Protein AF-A0A0D6LVU4-F1 (afdb_monomer)

pLDDT: mean 78.39, std 14.23, range [39.69, 95.25]

Solvent-accessible surface area (backbone atoms only — not comparable to full-atom values): 7110 Å² total; per-residue (Å²): 142,83,91,78,79,84,79,81,70,61,90,85,56,90,65,79,81,58,86,77,56,92,62,90,66,75,16,72,36,83,45,93,48,26,32,44,35,75,58,22,41,23,39,37,77,90,74,73,42,70,72,46,78,50,57,27,68,78,75,44,37,87,60,71,79,69,42,49,45,52,41,62,74,40,97,90,42,82,47,38,28,43,36,28,45,94,59,36,37,30,39,34,36,55,86,81,43,40,65,80,44,78,43,44,45,56,64,75,71,60,62,74,83,83,126

Nearest PDB structures (foldseek):
  1gen-assembly1_A  TM=7.637E-01  e=6.737E-04  Homo sapiens
  1gxd-assembly2_B  TM=7.488E-01  e=2.748E-03  Homo sapiens
  8shg-assembly1_N  TM=5.054E-01  e=1.617E-02  Homo sapiens
  7f69-assembly1_A  TM=5.492E-01  e=2.859E-01  Homo sapiens
  7mu2-assembly2_C  TM=4.516E-01  e=5.269E-01  Homo sapiens

Radius of gyration: 16.82 Å; Cα contacts (8 Å, |Δi|>4): 186; chains: 1; bounding box: 47×27×41 Å

Structure (mmCIF, N/CA/C/O backbone):
data_AF-A0A0D6LVU4-F1
#
_entry.id   AF-A0A0D6LVU4-F1
#
loop_
_atom_site.group_PDB
_atom_site.id
_atom_site.type_symbol
_atom_site.label_atom_id
_atom_site.label_alt_id
_atom_site.label_comp_id
_atom_site.label_asym_id
_atom_site.label_entity_id
_atom_site.label_seq_id
_atom_site.pdbx_PDB_ins_code
_atom_site.Cartn_x
_atom_site.Cartn_y
_atom_site.Cartn_z
_atom_site.occupancy
_atom_site.B_iso_or_equiv
_atom_site.auth_seq_id
_atom_site.auth_comp_id
_atom_site.auth_asym_id
_atom_site.auth_atom_id
_atom_site.pdbx_PDB_model_num
ATOM 1 N N . MET A 1 1 ? -31.820 7.389 -23.147 1.00 42.72 1 MET A N 1
ATOM 2 C CA . MET A 1 1 ? -30.723 6.774 -22.372 1.00 42.72 1 MET A CA 1
ATOM 3 C C . MET A 1 1 ? -29.545 6.527 -23.297 1.00 42.72 1 MET A C 1
ATOM 5 O O . MET A 1 1 ? -29.667 5.665 -24.154 1.00 42.72 1 MET A O 1
ATOM 9 N N . GLN A 1 2 ? -28.462 7.291 -23.140 1.00 39.69 2 GLN A N 1
ATOM 10 C CA . GLN A 1 2 ? -27.075 6.818 -23.254 1.00 39.69 2 GLN A CA 1
ATOM 11 C C . GLN A 1 2 ? -26.159 7.960 -22.787 1.00 39.69 2 GLN A C 1
ATOM 13 O O . GLN A 1 2 ? -25.984 8.946 -23.497 1.00 39.69 2 GLN A O 1
ATOM 18 N N . GLU A 1 3 ? -25.634 7.859 -21.567 1.00 45.75 3 GLU A N 1
ATOM 19 C CA . GLU A 1 3 ? -24.507 8.683 -21.127 1.00 45.75 3 GLU A CA 1
ATOM 20 C C . GLU A 1 3 ? -23.225 7.987 -21.590 1.00 45.75 3 GLU A C 1
ATOM 22 O O . GLU A 1 3 ? -22.847 6.942 -21.068 1.00 45.75 3 GLU A O 1
ATOM 27 N N . GLY A 1 4 ? -22.597 8.526 -22.634 1.00 44.75 4 GLY A N 1
ATOM 28 C CA . GLY A 1 4 ? -21.284 8.101 -23.110 1.00 44.75 4 GLY A CA 1
ATOM 29 C C . GLY A 1 4 ? -20.256 9.168 -22.763 1.00 44.75 4 GLY A C 1
ATOM 30 O O . GLY A 1 4 ? -20.067 10.108 -23.529 1.00 44.75 4 GLY A O 1
ATOM 31 N N . GLY A 1 5 ? -19.620 9.051 -21.597 1.00 49.66 5 GLY A N 1
ATOM 32 C CA . GLY A 1 5 ? -18.487 9.899 -21.231 1.00 49.66 5 GLY A CA 1
ATOM 33 C C . GLY A 1 5 ? -17.301 9.661 -22.171 1.00 49.66 5 GLY A C 1
ATOM 34 O O . GLY A 1 5 ? -16.935 8.518 -22.443 1.00 49.66 5 GLY A O 1
ATOM 35 N N . PHE A 1 6 ? -16.703 10.741 -22.675 1.00 51.38 6 PHE A N 1
ATOM 36 C CA . PHE A 1 6 ? -15.520 10.710 -23.537 1.00 51.38 6 PHE A CA 1
ATOM 37 C C . PHE A 1 6 ? -14.319 10.156 -22.743 1.00 51.38 6 PHE A C 1
ATOM 39 O O . PHE A 1 6 ? -13.810 10.823 -21.843 1.00 51.38 6 PHE A O 1
ATOM 46 N N . LYS A 1 7 ? -13.852 8.939 -23.052 1.00 53.41 7 LYS A N 1
ATOM 47 C CA . LYS A 1 7 ? -12.545 8.450 -22.586 1.00 53.41 7 LYS A CA 1
ATOM 48 C C . LYS A 1 7 ? -11.466 9.056 -23.479 1.00 53.41 7 LYS A C 1
ATOM 50 O O . LYS A 1 7 ? -11.354 8.686 -24.642 1.00 53.41 7 LYS A O 1
ATOM 55 N N . ILE A 1 8 ? -10.690 9.993 -22.943 1.00 69.12 8 ILE A N 1
ATOM 56 C CA . ILE A 1 8 ? -9.452 10.444 -23.583 1.00 69.12 8 ILE A CA 1
ATOM 57 C C . ILE A 1 8 ? -8.357 9.501 -23.091 1.00 69.12 8 ILE A C 1
ATOM 59 O O . ILE A 1 8 ? -7.864 9.642 -21.974 1.00 69.12 8 ILE A O 1
ATOM 63 N N . GLU A 1 9 ? -8.036 8.491 -23.891 1.00 72.88 9 GLU A N 1
ATOM 64 C CA . GLU A 1 9 ? -6.868 7.652 -23.637 1.00 72.88 9 GLU A CA 1
ATOM 65 C C . GLU A 1 9 ? -5.606 8.490 -23.864 1.00 72.88 9 GLU A C 1
ATOM 67 O O . GLU A 1 9 ? -5.538 9.310 -24.785 1.00 72.88 9 GLU A O 1
ATOM 72 N N . ALA A 1 10 ? -4.612 8.328 -22.990 1.00 73.38 10 ALA A N 1
ATOM 73 C CA . ALA A 1 10 ? -3.309 8.928 -23.232 1.00 73.38 10 ALA A CA 1
ATOM 74 C C . ALA A 1 10 ? -2.734 8.360 -24.546 1.00 73.38 10 ALA A C 1
ATOM 76 O O . ALA A 1 10 ? -2.961 7.181 -24.836 1.00 73.38 10 ALA A O 1
ATOM 77 N N . PRO A 1 11 ? -1.993 9.156 -25.340 1.00 81.62 11 PRO A N 1
ATOM 78 C CA . PRO A 1 11 ? -1.394 8.669 -26.577 1.00 81.62 11 PRO A CA 1
ATOM 79 C C . PRO A 1 11 ? -0.598 7.378 -26.348 1.00 81.62 11 PRO A C 1
ATOM 81 O O . PRO A 1 11 ? 0.176 7.291 -25.395 1.00 81.62 11 PRO A O 1
ATOM 84 N N . ASP A 1 12 ? -0.797 6.394 -27.226 1.00 82.25 12 ASP A N 1
ATOM 85 C CA . ASP A 1 12 ? -0.160 5.070 -27.198 1.00 82.25 12 ASP A CA 1
ATOM 86 C C . ASP A 1 12 ? -0.544 4.149 -26.022 1.00 82.25 12 ASP A C 1
ATOM 88 O O . ASP A 1 12 ? 0.241 3.264 -25.675 1.00 82.25 12 ASP A O 1
ATOM 92 N N . PHE A 1 13 ? -1.712 4.334 -25.401 1.00 78.94 13 PHE A N 1
ATOM 93 C CA . PHE A 1 13 ? -2.281 3.408 -24.412 1.00 78.94 13 PHE A CA 1
ATOM 94 C C . PHE A 1 13 ? -3.549 2.716 -24.948 1.00 78.94 13 PHE A C 1
ATOM 96 O O . PHE A 1 13 ? -4.209 3.284 -25.815 1.00 78.94 13 PHE A O 1
ATOM 103 N N . PRO A 1 14 ? -3.910 1.517 -24.440 1.00 80.19 14 PRO A N 1
ATOM 104 C CA . PRO A 1 14 ? -3.200 0.728 -23.427 1.00 80.19 14 PRO A CA 1
ATOM 105 C C . PRO A 1 14 ? -1.889 0.126 -23.956 1.00 80.19 14 PRO A C 1
ATOM 107 O O . PRO A 1 14 ? -1.792 -0.264 -25.116 1.00 80.19 14 PRO A O 1
ATOM 110 N N . ARG A 1 15 ? -0.881 0.029 -23.082 1.00 74.81 15 ARG A N 1
ATOM 111 C CA . ARG A 1 15 ? 0.351 -0.730 -23.339 1.00 74.81 15 ARG A CA 1
ATOM 112 C C . ARG A 1 15 ? 0.323 -2.010 -22.528 1.00 74.81 15 ARG A C 1
ATOM 114 O O . ARG A 1 15 ? -0.177 -2.015 -21.404 1.00 74.81 15 ARG A O 1
ATOM 121 N N . GLU A 1 16 ? 0.872 -3.074 -23.095 1.00 74.56 16 GLU A N 1
ATOM 122 C CA . GLU A 1 16 ? 1.074 -4.306 -22.347 1.00 74.56 16 GLU A CA 1
ATOM 123 C C . GLU A 1 16 ? 2.039 -4.044 -21.187 1.00 74.56 16 GLU A C 1
ATOM 125 O O . GLU A 1 16 ? 3.002 -3.276 -21.308 1.00 74.56 16 GLU A O 1
ATOM 130 N N . LEU A 1 17 ? 1.746 -4.649 -20.039 1.00 70.38 17 LEU A N 1
ATOM 131 C CA . LEU A 1 17 ? 2.633 -4.587 -18.890 1.00 70.38 17 LEU A CA 1
ATOM 132 C C . LEU A 1 17 ? 3.977 -5.195 -19.310 1.00 70.38 17 LEU A C 1
ATOM 134 O O . LEU A 1 17 ? 4.005 -6.298 -19.850 1.00 70.38 17 LEU A O 1
ATOM 138 N N . HIS A 1 18 ? 5.076 -4.456 -19.138 1.00 66.56 18 HIS A N 1
ATOM 139 C CA . HIS A 1 18 ? 6.342 -4.844 -19.759 1.00 66.56 18 HIS A CA 1
ATOM 140 C C . HIS A 1 18 ? 6.780 -6.257 -19.331 1.00 66.56 18 HIS A C 1
ATOM 142 O O . HIS A 1 18 ? 6.630 -6.632 -18.170 1.00 66.56 18 HIS A O 1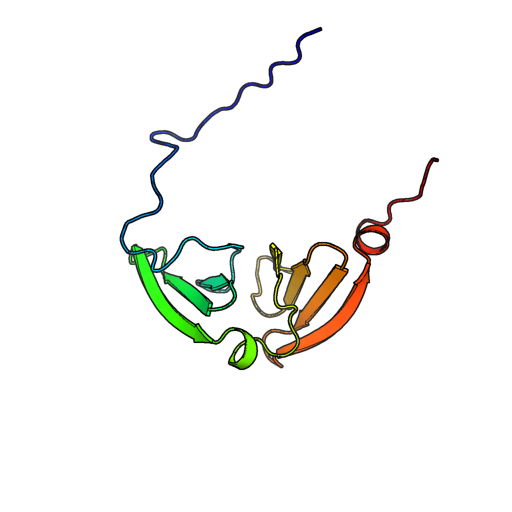
ATOM 148 N N . GLU A 1 19 ? 7.432 -7.005 -20.226 1.00 64.19 19 GLU A N 1
ATOM 149 C CA . GLU A 1 19 ? 7.847 -8.401 -19.972 1.00 64.19 19 GLU A CA 1
ATOM 150 C C . GLU A 1 19 ? 8.722 -8.573 -18.719 1.00 64.19 19 GLU A C 1
ATOM 152 O O . GLU A 1 19 ? 8.739 -9.624 -18.090 1.00 64.19 19 GLU A O 1
ATOM 157 N N . ARG A 1 20 ? 9.460 -7.528 -18.325 1.00 62.22 20 ARG A N 1
ATOM 158 C CA . ARG A 1 20 ? 10.269 -7.530 -17.090 1.00 62.22 20 ARG A CA 1
ATOM 159 C C . ARG A 1 20 ? 9.449 -7.453 -15.789 1.00 62.22 20 ARG A C 1
ATOM 161 O O . ARG A 1 20 ? 10.055 -7.388 -14.719 1.00 62.22 20 ARG A O 1
ATOM 168 N N . VAL A 1 21 ? 8.117 -7.330 -15.845 1.00 65.44 21 VAL A N 1
ATOM 169 C CA . VAL A 1 21 ? 7.288 -7.401 -14.641 1.00 65.44 21 VAL A CA 1
ATOM 170 C C . VAL A 1 21 ? 7.241 -8.870 -14.265 1.00 65.44 21 VAL A C 1
ATOM 172 O O . VAL A 1 21 ? 6.765 -9.707 -15.021 1.00 65.44 21 VAL A O 1
ATOM 175 N N . LEU A 1 22 ? 7.782 -9.178 -13.091 1.00 66.75 22 LEU A N 1
ATOM 176 C CA . LEU A 1 22 ? 8.067 -10.551 -12.681 1.00 66.75 22 LEU A CA 1
ATOM 177 C C . LEU A 1 22 ? 6.799 -11.395 -12.457 1.00 66.75 22 LEU A C 1
ATOM 179 O O . LEU A 1 22 ? 6.877 -12.620 -12.455 1.00 66.75 22 LEU A O 1
ATOM 183 N N . PHE A 1 23 ? 5.648 -10.753 -12.252 1.00 73.06 23 PHE A N 1
ATOM 184 C CA . PHE A 1 23 ? 4.341 -11.380 -12.054 1.00 73.06 23 PHE A CA 1
ATOM 185 C C . PHE A 1 23 ? 3.222 -10.355 -12.266 1.00 73.06 23 PHE A C 1
ATOM 187 O O . PHE A 1 23 ? 3.408 -9.173 -11.992 1.00 73.06 23 PHE A O 1
ATOM 194 N N . TYR A 1 24 ? 2.034 -10.796 -12.680 1.00 73.06 24 TYR A N 1
ATOM 195 C CA . TYR A 1 24 ? 0.864 -9.915 -12.710 1.00 73.06 24 TYR A CA 1
ATOM 196 C C . TYR A 1 24 ? 0.483 -9.502 -11.278 1.00 73.06 24 TYR A C 1
ATOM 198 O O . TYR A 1 24 ? 0.145 -10.376 -10.472 1.00 73.06 24 TYR A O 1
ATOM 206 N N . PRO A 1 25 ? 0.559 -8.206 -10.924 1.00 72.94 25 PRO A N 1
ATOM 207 C CA . PRO A 1 25 ? 0.292 -7.774 -9.562 1.00 72.94 25 PRO A CA 1
ATOM 208 C C . PRO A 1 25 ? -1.209 -7.837 -9.258 1.00 72.94 25 PRO A C 1
ATOM 210 O O . PRO A 1 25 ? -2.036 -7.453 -10.082 1.00 72.94 25 PRO A O 1
ATOM 213 N N . GLN A 1 26 ? -1.559 -8.285 -8.050 1.00 76.44 26 GLN A N 1
ATOM 214 C CA . GLN A 1 26 ? -2.936 -8.207 -7.541 1.00 76.44 26 GLN A CA 1
ATOM 215 C C . GLN A 1 26 ? -3.298 -6.786 -7.085 1.00 76.44 26 GLN A C 1
ATOM 217 O O . GLN A 1 26 ? -4.466 -6.409 -7.131 1.00 76.44 26 GLN A O 1
ATOM 222 N N . ALA A 1 27 ? -2.292 -6.002 -6.691 1.00 76.62 27 ALA A N 1
ATOM 223 C CA . ALA A 1 27 ? -2.400 -4.591 -6.369 1.00 76.62 27 ALA A CA 1
ATOM 224 C C . ALA A 1 27 ? -1.131 -3.851 -6.819 1.00 76.62 27 ALA A C 1
ATOM 226 O O . ALA A 1 27 ? -0.016 -4.370 -6.757 1.00 76.62 27 ALA A O 1
ATOM 227 N N . ALA A 1 28 ? -1.284 -2.612 -7.271 1.00 76.75 28 ALA A N 1
ATOM 228 C CA . ALA A 1 28 ? -0.161 -1.737 -7.577 1.00 76.75 28 ALA A CA 1
ATOM 229 C C . ALA A 1 28 ? -0.526 -0.323 -7.147 1.00 76.75 28 ALA A C 1
ATOM 231 O O . ALA A 1 28 ? -1.530 0.236 -7.581 1.00 76.75 28 ALA A O 1
ATOM 232 N N . PHE A 1 29 ? 0.281 0.244 -6.267 1.00 75.25 29 PHE A N 1
ATOM 233 C CA . PHE A 1 29 ? 0.092 1.585 -5.744 1.00 75.25 29 PHE A CA 1
ATOM 234 C C . PHE A 1 29 ? 1.455 2.159 -5.382 1.00 75.25 29 PHE A C 1
ATOM 236 O O . PHE A 1 29 ? 2.372 1.384 -5.121 1.00 75.25 29 PHE A O 1
ATOM 243 N N . PRO A 1 30 ? 1.623 3.488 -5.394 1.00 70.19 30 PRO A N 1
ATOM 244 C CA . PRO A 1 30 ? 2.922 4.106 -5.201 1.00 70.19 30 PRO A CA 1
ATOM 245 C C . PRO A 1 30 ? 3.385 3.940 -3.755 1.00 70.19 30 PRO A C 1
ATOM 247 O O . PRO A 1 30 ? 3.130 4.791 -2.914 1.00 70.19 30 PRO A O 1
ATOM 250 N N . LEU A 1 31 ? 4.112 2.866 -3.473 1.00 68.75 31 LEU A N 1
ATOM 251 C CA . LEU A 1 31 ? 5.134 2.901 -2.435 1.00 68.75 31 LEU A CA 1
ATOM 252 C C . LEU A 1 31 ? 6.317 3.674 -2.997 1.00 68.75 31 LEU A C 1
ATOM 254 O O . LEU A 1 31 ? 6.475 3.696 -4.217 1.00 68.75 31 LEU A O 1
ATOM 258 N N . THR A 1 32 ? 7.158 4.282 -2.161 1.00 59.72 32 THR A N 1
ATOM 259 C CA . THR A 1 32 ? 8.438 4.853 -2.602 1.00 59.72 32 THR A CA 1
ATOM 260 C C . THR A 1 32 ? 9.188 3.799 -3.428 1.00 59.72 32 THR A C 1
ATOM 262 O O . THR A 1 32 ? 9.817 2.886 -2.900 1.00 59.72 32 THR A O 1
ATOM 265 N N . ASN A 1 33 ? 9.029 3.906 -4.749 1.00 51.84 33 ASN A N 1
ATOM 266 C CA . ASN A 1 33 ? 9.450 2.987 -5.797 1.00 51.84 33 ASN A CA 1
ATOM 267 C C . ASN A 1 33 ? 8.862 1.562 -5.831 1.00 51.84 33 ASN A C 1
ATOM 269 O O . 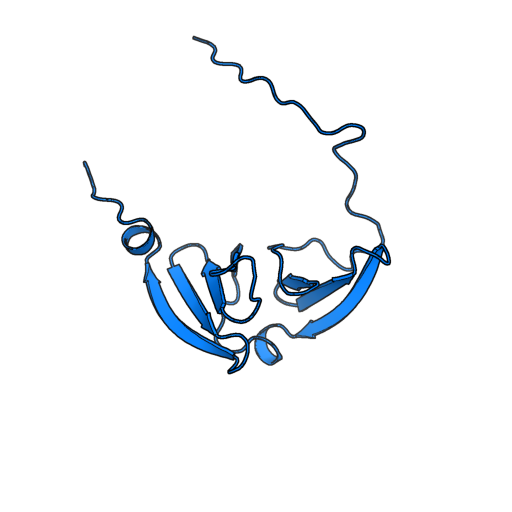ASN A 1 33 ? 9.579 0.709 -6.326 1.00 51.84 33 ASN A O 1
ATOM 273 N N . GLY A 1 34 ? 7.627 1.221 -5.421 1.00 50.88 34 GLY A N 1
ATOM 274 C CA . GLY A 1 34 ? 7.186 -0.186 -5.574 1.00 50.88 34 GLY A CA 1
ATOM 275 C C . GLY A 1 34 ? 5.711 -0.573 -5.569 1.00 50.88 34 GLY A C 1
ATOM 276 O O . GLY A 1 34 ? 4.872 0.249 -5.256 1.00 50.88 34 GLY A O 1
ATOM 277 N N . SER A 1 35 ? 5.424 -1.832 -5.949 1.00 54.84 35 SER A N 1
ATOM 278 C CA . SER A 1 35 ? 4.094 -2.476 -6.056 1.00 54.84 35 SER A CA 1
ATOM 279 C C . SER A 1 35 ? 3.986 -3.714 -5.141 1.00 54.84 35 SER A C 1
ATOM 281 O O . SER A 1 35 ? 4.988 -4.392 -4.905 1.00 54.84 35 SER A O 1
ATOM 283 N N . VAL A 1 36 ? 2.788 -4.040 -4.629 1.00 51.88 36 VAL A N 1
ATOM 284 C CA . VAL A 1 36 ? 2.584 -5.068 -3.576 1.00 51.88 36 VAL A CA 1
ATOM 285 C C . VAL A 1 36 ? 1.675 -6.223 -4.011 1.00 51.88 36 VAL A C 1
ATOM 287 O O . VAL A 1 36 ? 0.603 -6.007 -4.558 1.00 51.88 36 VAL A O 1
ATOM 290 N N . GLY A 1 37 ? 2.079 -7.456 -3.690 1.00 57.19 37 GLY A N 1
ATOM 291 C CA . GLY A 1 37 ? 1.273 -8.687 -3.739 1.00 57.19 37 GLY A CA 1
ATOM 292 C C . GLY A 1 37 ? 1.788 -9.703 -2.704 1.00 57.19 37 GLY A C 1
ATOM 293 O O . GLY A 1 37 ? 2.608 -9.332 -1.867 1.00 57.19 37 GLY A O 1
ATOM 294 N N . ASN A 1 38 ? 1.372 -10.979 -2.750 1.00 59.06 38 ASN A N 1
ATOM 295 C CA . ASN A 1 38 ? 1.891 -12.037 -1.846 1.00 59.06 38 ASN A CA 1
ATOM 296 C C . ASN A 1 38 ? 3.430 -12.124 -1.834 1.00 59.06 38 ASN A C 1
ATOM 298 O O . ASN A 1 38 ? 4.059 -12.333 -0.798 1.00 59.06 38 ASN A O 1
ATOM 302 N N . VAL A 1 39 ? 4.030 -11.881 -2.995 1.00 67.56 39 VAL A N 1
ATOM 303 C CA . VAL A 1 39 ? 5.405 -11.405 -3.142 1.00 67.56 39 VAL A CA 1
ATOM 304 C C . VAL A 1 39 ? 5.286 -9.963 -3.625 1.00 67.56 39 VAL A C 1
ATOM 306 O O . VAL A 1 39 ? 4.427 -9.674 -4.461 1.00 67.56 39 VAL A O 1
ATOM 309 N N . PHE A 1 40 ? 6.102 -9.048 -3.110 1.00 76.31 40 PHE A N 1
ATOM 310 C CA . PHE A 1 40 ? 6.096 -7.669 -3.598 1.00 76.31 40 PHE A CA 1
ATOM 311 C C . PHE A 1 40 ? 7.339 -7.393 -4.433 1.00 76.31 40 PHE A C 1
ATOM 313 O O . PHE A 1 40 ? 8.414 -7.947 -4.182 1.00 76.31 40 PHE A O 1
ATOM 320 N N . ALA A 1 41 ? 7.175 -6.525 -5.428 1.00 75.31 41 ALA A N 1
ATOM 321 C CA . ALA A 1 41 ? 8.261 -6.071 -6.272 1.00 75.31 41 ALA A CA 1
ATOM 322 C C . ALA A 1 41 ? 8.260 -4.550 -6.328 1.00 75.31 41 ALA A C 1
ATOM 324 O O . ALA A 1 41 ? 7.247 -3.917 -6.633 1.00 75.31 41 ALA A O 1
ATOM 325 N N . THR A 1 42 ? 9.409 -3.951 -6.049 1.00 76.56 42 THR A N 1
ATOM 326 C CA . THR A 1 42 ? 9.588 -2.516 -6.220 1.00 76.56 42 THR A CA 1
ATOM 327 C C . THR A 1 42 ? 10.025 -2.242 -7.656 1.00 76.56 42 THR A C 1
ATOM 329 O O . THR A 1 42 ? 10.767 -3.027 -8.246 1.00 76.56 42 THR A O 1
ATOM 332 N N . TYR A 1 43 ? 9.518 -1.170 -8.253 1.00 74.38 43 TYR A N 1
ATOM 333 C CA . TYR A 1 43 ? 9.783 -0.792 -9.628 1.00 74.38 43 TYR A CA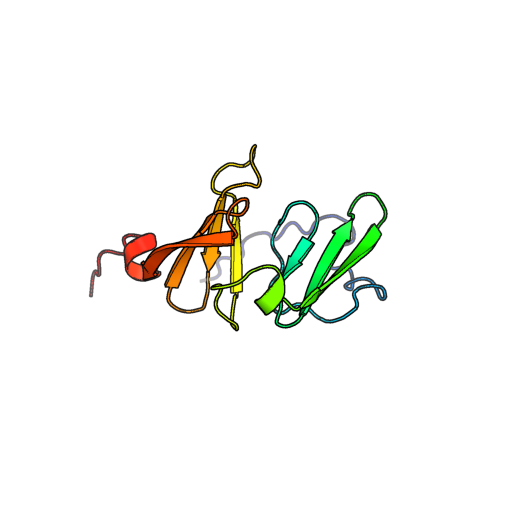 1
ATOM 334 C C . TYR A 1 43 ? 10.365 0.612 -9.702 1.00 74.38 43 TYR A C 1
ATOM 336 O O . TYR A 1 43 ? 9.763 1.579 -9.229 1.00 74.38 43 TYR A O 1
ATOM 344 N N . ASN A 1 44 ? 11.533 0.730 -10.327 1.00 75.94 44 ASN A N 1
ATOM 345 C CA . ASN A 1 44 ? 12.130 2.020 -10.609 1.00 75.94 44 ASN A CA 1
ATOM 346 C C . ASN A 1 44 ? 11.610 2.535 -11.954 1.00 75.94 44 ASN A C 1
ATOM 348 O O . ASN A 1 44 ? 12.022 2.074 -13.018 1.00 75.94 44 ASN A O 1
ATOM 352 N N . VAL A 1 45 ? 10.719 3.522 -11.898 1.00 74.81 45 VAL A N 1
ATOM 353 C CA . VAL A 1 45 ? 10.153 4.176 -13.088 1.00 74.81 45 VAL A CA 1
ATOM 354 C C . VAL A 1 45 ? 11.194 4.912 -13.935 1.00 74.81 45 VAL A C 1
ATOM 356 O O . VAL A 1 45 ? 11.003 5.018 -15.141 1.00 74.81 45 VAL A O 1
ATOM 359 N N . LEU A 1 46 ? 12.301 5.386 -13.350 1.00 78.06 46 LEU A N 1
ATOM 360 C CA . LEU A 1 46 ? 13.358 6.077 -14.103 1.00 78.06 46 LEU A CA 1
ATOM 361 C C . LEU A 1 46 ? 14.199 5.103 -14.934 1.00 78.06 46 LEU A C 1
ATOM 363 O O . LEU A 1 46 ? 14.616 5.427 -16.042 1.00 78.06 46 LEU A O 1
ATOM 367 N N . GLU A 1 47 ? 14.436 3.906 -14.402 1.00 79.69 47 GLU A N 1
ATOM 368 C CA . GLU A 1 47 ? 15.237 2.865 -15.058 1.00 79.69 47 GLU A CA 1
ATOM 369 C C . GLU A 1 47 ? 14.384 1.893 -15.879 1.00 79.69 47 GLU A C 1
ATOM 371 O O . GLU A 1 47 ? 14.918 1.089 -16.647 1.00 79.69 47 GLU A O 1
ATOM 376 N N . ASN A 1 48 ? 13.058 1.960 -15.724 1.00 74.94 48 ASN A N 1
ATOM 377 C CA . ASN A 1 48 ? 12.106 1.033 -16.321 1.00 74.94 48 ASN A CA 1
ATOM 378 C C . ASN A 1 48 ? 12.523 -0.435 -16.056 1.00 74.94 48 ASN A C 1
ATOM 380 O O . ASN A 1 48 ? 12.639 -1.271 -16.969 1.00 74.94 48 ASN A O 1
ATOM 384 N N . ALA A 1 49 ? 12.806 -0.724 -14.779 1.00 76.38 49 ALA A N 1
ATOM 385 C CA . ALA A 1 49 ? 13.245 -2.028 -14.296 1.00 76.38 49 ALA A CA 1
ATOM 386 C C . ALA A 1 49 ? 12.785 -2.308 -12.847 1.00 76.38 49 ALA A C 1
ATOM 388 O O . ALA A 1 49 ? 12.663 -1.376 -12.042 1.00 76.38 49 ALA A O 1
ATOM 389 N N . PRO A 1 50 ? 12.545 -3.586 -12.486 1.00 76.06 50 PRO A N 1
ATOM 390 C CA . PRO A 1 50 ? 12.315 -3.969 -11.097 1.00 76.06 50 PRO A CA 1
ATOM 391 C C . PRO A 1 50 ? 13.585 -3.730 -10.270 1.00 76.06 50 PRO A C 1
ATOM 393 O O . PRO A 1 50 ? 14.684 -4.080 -10.697 1.00 76.06 50 PRO A O 1
ATOM 396 N N . SER A 1 51 ? 13.436 -3.142 -9.086 1.00 77.25 51 SER A N 1
ATOM 397 C CA . SER A 1 51 ? 14.546 -2.762 -8.203 1.00 77.25 51 SER A CA 1
ATOM 398 C C . SER A 1 51 ? 14.689 -3.659 -6.972 1.00 77.25 51 SER A C 1
ATOM 400 O O . SER A 1 51 ? 15.786 -3.780 -6.431 1.00 77.25 51 SER A O 1
ATOM 402 N N . PHE A 1 52 ? 13.617 -4.318 -6.532 1.00 77.12 52 PHE A N 1
ATOM 403 C CA . PHE A 1 52 ? 13.631 -5.197 -5.361 1.00 77.12 52 PHE A CA 1
ATOM 404 C C . PHE A 1 52 ? 12.525 -6.242 -5.477 1.00 77.12 52 PHE A C 1
ATOM 406 O O . PHE A 1 52 ? 11.440 -5.934 -5.962 1.00 77.12 52 PHE A O 1
ATOM 413 N N . LEU A 1 53 ? 12.783 -7.459 -5.007 1.00 81.00 53 LEU A N 1
ATOM 414 C CA . LEU A 1 53 ? 11.802 -8.538 -4.90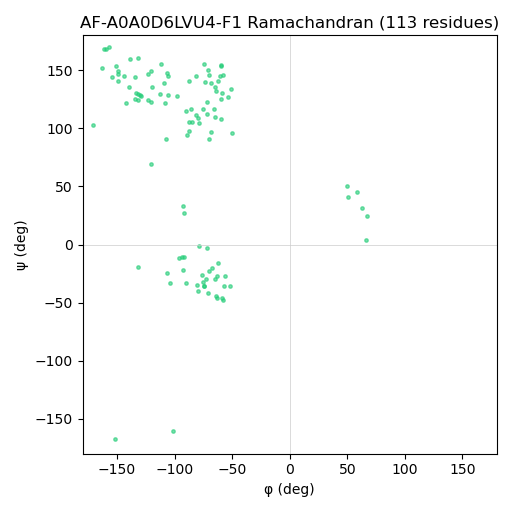6 1.00 81.00 53 LEU A CA 1
ATOM 415 C C . LEU A 1 53 ? 11.947 -9.170 -3.528 1.00 81.00 53 LEU A C 1
ATOM 417 O O . LEU A 1 53 ? 13.050 -9.583 -3.163 1.00 81.00 53 LEU A O 1
ATOM 421 N N . ASN A 1 54 ? 10.865 -9.239 -2.756 1.00 78.62 54 ASN A N 1
ATOM 422 C CA . ASN A 1 54 ? 10.923 -9.820 -1.419 1.00 78.62 54 ASN A CA 1
ATOM 423 C C . ASN A 1 54 ? 9.544 -10.313 -0.945 1.00 78.62 54 ASN A C 1
ATOM 425 O O . ASN A 1 54 ? 8.509 -10.063 -1.567 1.00 78.62 54 ASN A O 1
ATOM 429 N N . ASP A 1 55 ? 9.544 -11.039 0.166 1.00 82.12 55 ASP A N 1
ATOM 430 C CA . ASP A 1 55 ? 8.349 -11.540 0.835 1.00 82.12 55 ASP A CA 1
ATOM 431 C C . ASP A 1 55 ? 7.592 -10.382 1.508 1.00 82.12 55 ASP A C 1
ATOM 433 O O . ASP A 1 55 ? 8.149 -9.667 2.352 1.00 82.12 55 ASP A O 1
ATOM 437 N N . LYS A 1 56 ? 6.315 -10.199 1.138 1.00 81.75 56 LYS A N 1
ATOM 438 C CA . LYS A 1 56 ? 5.453 -9.143 1.692 1.00 81.75 56 LYS A CA 1
ATOM 439 C C . LYS A 1 56 ? 5.326 -9.271 3.201 1.00 81.75 56 LYS A C 1
ATOM 441 O O . LYS A 1 56 ? 5.463 -8.273 3.896 1.00 81.75 56 LYS A O 1
ATOM 446 N N . THR A 1 57 ? 5.084 -10.475 3.711 1.00 83.38 57 THR A N 1
ATOM 447 C CA . THR A 1 57 ? 4.798 -10.708 5.135 1.00 83.38 57 THR A CA 1
ATOM 448 C C . THR A 1 57 ? 5.995 -10.376 6.021 1.00 83.38 57 THR A C 1
ATOM 450 O O . THR A 1 57 ? 5.828 -9.937 7.157 1.00 83.38 57 THR A O 1
ATOM 453 N N . ARG A 1 58 ? 7.215 -10.525 5.487 1.00 84.25 58 ARG A N 1
ATOM 454 C CA . ARG A 1 58 ? 8.452 -10.165 6.191 1.00 84.25 58 ARG A CA 1
ATOM 455 C C . ARG A 1 58 ? 8.746 -8.673 6.149 1.00 84.25 58 ARG A C 1
ATOM 457 O O . ARG A 1 58 ? 9.239 -8.129 7.131 1.00 84.25 58 ARG A O 1
ATOM 464 N N . TYR A 1 59 ? 8.511 -8.027 5.009 1.00 83.25 59 TYR A N 1
ATOM 465 C CA . TYR A 1 59 ? 8.910 -6.633 4.800 1.00 83.25 59 TYR A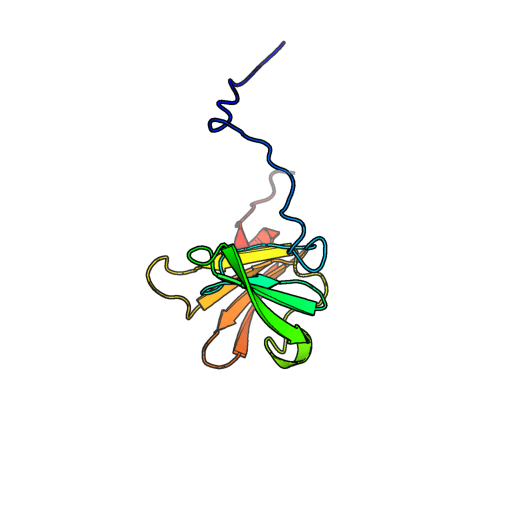 CA 1
ATOM 466 C C . TYR A 1 59 ? 7.833 -5.623 5.215 1.00 83.25 59 TYR A C 1
ATOM 468 O O . TYR A 1 59 ? 8.149 -4.539 5.706 1.00 83.25 59 TYR A O 1
ATOM 476 N N . PHE A 1 60 ? 6.566 -5.994 5.044 1.00 85.88 60 PHE A N 1
ATOM 477 C CA . PHE A 1 60 ? 5.386 -5.257 5.481 1.00 85.88 60 PHE A CA 1
ATOM 478 C C . PHE A 1 60 ? 4.564 -6.128 6.440 1.00 85.88 60 PHE A C 1
ATOM 480 O O . PHE A 1 60 ? 3.486 -6.615 6.081 1.00 85.88 60 PHE A O 1
ATOM 487 N N . PRO A 1 61 ? 5.086 -6.379 7.653 1.00 85.88 61 PRO A N 1
ATOM 488 C CA . PRO A 1 61 ? 4.379 -7.172 8.643 1.00 85.88 61 PRO A CA 1
ATOM 489 C C . PRO A 1 61 ? 3.039 -6.526 8.998 1.00 85.88 61 PRO A C 1
ATOM 491 O O . PRO A 1 61 ? 2.871 -5.308 8.896 1.00 85.88 61 PRO A O 1
ATOM 494 N N . ASN A 1 62 ? 2.106 -7.363 9.450 1.00 87.12 62 ASN A N 1
ATOM 495 C CA . ASN A 1 62 ? 0.775 -6.986 9.934 1.00 87.12 62 ASN A CA 1
ATOM 496 C C . ASN A 1 62 ? -0.180 -6.400 8.879 1.00 87.12 62 ASN A C 1
ATOM 498 O O . ASN A 1 62 ? -1.297 -6.036 9.231 1.00 87.12 62 ASN A O 1
ATOM 502 N N . LEU A 1 63 ? 0.215 -6.342 7.602 1.00 85.75 63 LEU A N 1
ATOM 503 C CA . LEU A 1 63 ? -0.720 -6.068 6.513 1.00 85.75 63 LEU A CA 1
ATOM 504 C C . LEU A 1 63 ? -1.477 -7.336 6.095 1.00 85.75 63 LEU A C 1
ATOM 506 O O . LEU A 1 63 ? -0.867 -8.412 6.057 1.00 85.75 63 LEU A O 1
ATOM 510 N N . PRO A 1 64 ? -2.758 -7.208 5.702 1.00 82.25 64 PRO A N 1
ATOM 511 C CA . PRO A 1 64 ? -3.545 -8.322 5.186 1.00 82.25 64 PRO A CA 1
ATOM 512 C C . PRO A 1 64 ? -2.908 -8.936 3.932 1.00 82.25 64 PRO A C 1
ATOM 514 O O . PRO A 1 64 ? -2.133 -8.297 3.207 1.00 82.25 64 PRO A O 1
ATOM 517 N N . ASP A 1 65 ? -3.190 -10.214 3.691 1.00 80.25 65 ASP A N 1
ATOM 518 C CA . ASP A 1 65 ? -2.657 -10.951 2.538 1.00 80.25 65 ASP A CA 1
ATOM 519 C C . ASP A 1 65 ? -3.344 -10.570 1.231 1.00 80.25 65 ASP A C 1
ATOM 521 O O . ASP A 1 65 ? -2.695 -10.484 0.191 1.00 80.25 65 ASP A O 1
ATOM 525 N N . ASP A 1 66 ? -4.624 -10.232 1.297 1.00 83.06 66 ASP A N 1
ATOM 526 C CA . ASP A 1 66 ? -5.476 -9.834 0.184 1.00 83.06 66 ASP A CA 1
ATOM 527 C C . ASP A 1 66 ? -5.507 -8.315 -0.039 1.00 83.06 66 ASP A C 1
ATOM 529 O O . ASP A 1 66 ? -6.512 -7.759 -0.484 1.00 83.06 66 ASP A O 1
ATOM 533 N N . LEU A 1 67 ? -4.389 -7.641 0.236 1.00 86.81 67 LEU A N 1
ATOM 534 C CA . LEU A 1 67 ? -4.257 -6.205 0.027 1.00 86.81 67 LEU A CA 1
ATOM 535 C C . LEU A 1 67 ? -4.625 -5.821 -1.418 1.00 86.81 67 LEU A C 1
ATOM 537 O O . LEU A 1 67 ? -4.086 -6.363 -2.385 1.00 86.81 67 LEU A O 1
ATOM 541 N N . ARG A 1 68 ? -5.537 -4.858 -1.560 1.00 87.81 68 ARG A N 1
ATOM 542 C CA . ARG A 1 68 ? -6.098 -4.401 -2.839 1.00 87.81 68 ARG A CA 1
ATOM 543 C C . ARG A 1 68 ? -5.526 -3.073 -3.301 1.00 87.81 68 ARG A C 1
ATOM 545 O O . ARG A 1 68 ? -5.414 -2.844 -4.502 1.00 87.81 68 ARG A O 1
ATOM 552 N N . SER A 1 69 ? -5.183 -2.188 -2.371 1.00 88.69 69 SER A N 1
ATOM 553 C CA . SER A 1 69 ? -4.656 -0.865 -2.700 1.00 88.69 69 SER A CA 1
ATOM 554 C C . SER A 1 69 ? -3.932 -0.233 -1.516 1.00 88.69 69 SER A C 1
ATOM 556 O O . SER A 1 69 ? -4.043 -0.687 -0.379 1.00 88.69 69 SER A O 1
ATOM 558 N N . GLY A 1 70 ? -3.224 0.855 -1.789 1.00 89.62 70 GLY A N 1
ATOM 559 C CA . GLY A 1 70 ? -2.594 1.701 -0.792 1.00 89.62 70 GLY A CA 1
ATOM 560 C C . GLY A 1 70 ? -2.550 3.141 -1.282 1.00 89.62 70 GLY A C 1
ATOM 561 O O . GLY A 1 70 ? -2.326 3.405 -2.462 1.00 89.62 70 GLY A O 1
ATOM 562 N N . VAL A 1 71 ? 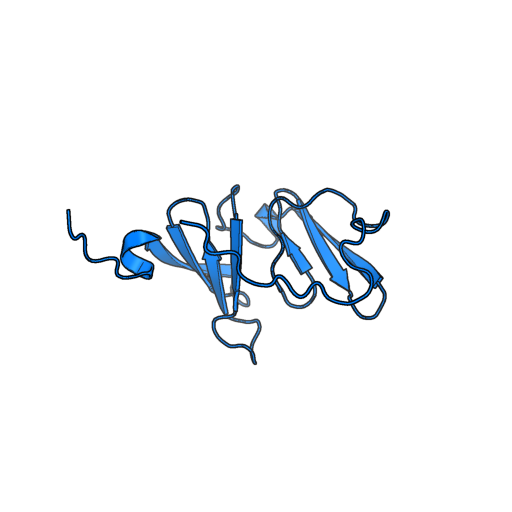-2.788 4.092 -0.389 1.00 90.31 71 VAL A N 1
ATOM 563 C CA . VAL A 1 71 ? -2.807 5.520 -0.713 1.00 90.31 71 VAL A CA 1
ATOM 564 C C . VAL A 1 71 ? -1.960 6.267 0.300 1.00 90.31 71 VAL A C 1
ATOM 566 O O . VAL A 1 71 ? -2.133 6.104 1.505 1.00 90.31 71 VAL A O 1
ATOM 569 N N . LEU A 1 72 ? -1.051 7.100 -0.199 1.00 89.94 72 LEU A N 1
ATOM 570 C CA . LEU A 1 72 ? -0.274 8.022 0.622 1.00 89.94 72 LEU A CA 1
ATOM 571 C C . LEU A 1 72 ? -1.205 8.962 1.390 1.00 89.94 72 LEU A C 1
ATOM 573 O O . LEU A 1 72 ? -2.064 9.610 0.789 1.00 89.94 72 LEU A O 1
ATOM 577 N N . LYS A 1 73 ? -0.998 9.086 2.704 1.00 91.56 73 LYS A N 1
ATOM 578 C CA . LYS A 1 73 ? -1.730 10.068 3.522 1.00 91.56 73 LYS A CA 1
ATOM 579 C C . LYS A 1 73 ? -1.252 11.495 3.252 1.00 91.56 73 LYS A C 1
ATOM 581 O O . LYS A 1 73 ? -2.037 12.435 3.343 1.00 91.56 73 LYS A O 1
ATOM 586 N N . ASP A 1 74 ? 0.021 11.647 2.889 1.00 88.69 74 ASP A N 1
ATOM 587 C CA . ASP A 1 74 ? 0.626 12.902 2.449 1.00 88.69 74 ASP A CA 1
ATOM 588 C C . ASP A 1 74 ? 1.419 12.661 1.158 1.00 88.69 74 ASP A C 1
ATOM 590 O O . ASP A 1 74 ? 2.332 11.845 1.114 1.00 88.69 74 ASP A O 1
ATOM 594 N N . ILE A 1 75 ? 1.115 13.406 0.095 1.00 83.12 75 ILE A N 1
ATOM 595 C CA . ILE A 1 75 ? 1.829 13.306 -1.188 1.00 83.12 75 ILE A CA 1
ATOM 596 C C . ILE A 1 75 ? 3.320 13.678 -1.092 1.00 83.12 75 ILE A C 1
ATOM 598 O O . ILE A 1 75 ? 4.081 13.405 -2.018 1.00 83.12 75 ILE A O 1
ATOM 602 N N . ARG A 1 76 ? 3.739 14.341 -0.008 1.00 85.81 76 ARG A N 1
ATOM 603 C CA . ARG A 1 76 ? 5.123 14.769 0.237 1.00 85.81 76 ARG A CA 1
ATOM 604 C C . ARG A 1 76 ? 5.909 13.799 1.114 1.00 85.81 76 ARG A C 1
ATOM 606 O O . ARG A 1 76 ? 7.123 13.958 1.211 1.00 85.81 76 ARG A O 1
ATOM 613 N N . SER A 1 77 ? 5.250 12.831 1.751 1.00 84.62 77 SER A N 1
ATOM 614 C CA . SER A 1 77 ? 5.887 11.872 2.656 1.00 84.62 77 SER A CA 1
ATOM 615 C C . SER A 1 77 ? 5.415 10.459 2.361 1.00 84.62 77 SER A C 1
ATOM 617 O O . SER A 1 77 ? 4.226 10.171 2.333 1.00 84.62 77 SER A O 1
ATOM 619 N N . SER A 1 78 ? 6.371 9.548 2.223 1.00 85.75 78 SER A N 1
ATOM 620 C CA . SER A 1 78 ? 6.105 8.120 2.095 1.00 85.75 78 SER A CA 1
ATOM 621 C C . SER A 1 78 ? 6.115 7.385 3.437 1.00 85.75 78 SER A C 1
ATOM 623 O O . SER A 1 78 ? 6.455 6.203 3.468 1.00 85.75 78 SER A O 1
ATOM 625 N N . ASP A 1 79 ? 5.807 8.069 4.537 1.00 90.94 79 ASP A N 1
ATOM 626 C CA . ASP A 1 79 ? 5.878 7.482 5.878 1.00 90.94 79 ASP A CA 1
ATOM 627 C C . ASP A 1 79 ? 4.544 6.891 6.336 1.00 90.94 79 ASP A C 1
ATOM 629 O O . ASP A 1 79 ? 4.535 6.008 7.186 1.00 90.94 79 ASP A O 1
ATOM 633 N N . ALA A 1 80 ? 3.419 7.322 5.763 1.00 92.00 80 ALA A N 1
ATOM 634 C CA . ALA A 1 80 ? 2.105 6.884 6.218 1.00 92.00 80 ALA A CA 1
ATOM 635 C C . ALA A 1 80 ? 1.141 6.624 5.059 1.00 92.00 80 ALA A C 1
ATOM 637 O O . ALA A 1 80 ? 1.037 7.416 4.115 1.00 92.00 80 ALA A O 1
ATOM 638 N N . TYR A 1 81 ? 0.417 5.509 5.154 1.00 92.50 81 TYR A N 1
ATOM 639 C CA . TYR A 1 81 ? -0.479 5.024 4.110 1.00 92.50 81 TYR A CA 1
ATOM 640 C C . TYR A 1 81 ? -1.815 4.582 4.689 1.00 92.50 81 TYR A C 1
ATOM 642 O O . TYR A 1 81 ? -1.867 3.953 5.740 1.00 92.50 81 TYR A O 1
ATOM 650 N N . TRP A 1 82 ? -2.884 4.826 3.940 1.00 94.25 82 TRP A N 1
ATOM 651 C CA . TRP A 1 82 ? -4.104 4.038 4.058 1.00 94.25 82 TRP A CA 1
ATOM 652 C C . TRP A 1 82 ? -3.973 2.810 3.167 1.00 94.25 82 TRP A C 1
ATOM 654 O O . TRP A 1 82 ? -3.841 2.945 1.952 1.00 94.25 82 TRP A O 1
ATOM 664 N N . MET A 1 83 ? -3.980 1.627 3.765 1.00 92.31 83 MET A N 1
ATOM 665 C CA . MET A 1 83 ? -3.877 0.341 3.078 1.00 92.31 83 MET A CA 1
ATOM 666 C C . MET A 1 83 ? -5.252 -0.326 3.070 1.00 92.31 83 MET A C 1
ATOM 668 O O . MET A 1 83 ? -5.884 -0.435 4.115 1.00 92.31 83 MET A O 1
ATOM 672 N N . PHE A 1 84 ? -5.720 -0.752 1.902 1.00 92.94 84 PHE A N 1
ATOM 673 C CA . PHE A 1 84 ? -7.080 -1.247 1.692 1.00 92.94 84 PHE A CA 1
ATOM 674 C C . PHE A 1 84 ? -7.057 -2.738 1.378 1.00 92.94 84 PHE A C 1
ATOM 676 O O . PHE A 1 84 ? -6.353 -3.153 0.452 1.00 92.94 84 PHE A O 1
ATOM 683 N N . ASP A 1 85 ? -7.865 -3.519 2.087 1.00 91.19 85 ASP A N 1
ATOM 684 C CA . ASP A 1 85 ? -8.323 -4.832 1.622 1.00 91.19 85 ASP A CA 1
ATOM 685 C C . ASP A 1 85 ? -9.766 -4.727 1.084 1.00 91.19 85 ASP A C 1
ATOM 687 O O . ASP A 1 85 ? -10.201 -3.646 0.681 1.00 91.19 85 ASP A O 1
ATOM 691 N N . GLU A 1 86 ? -10.502 -5.836 0.987 1.00 91.06 86 GLU A N 1
ATOM 692 C CA . GLU A 1 86 ? -11.890 -5.817 0.502 1.00 91.06 86 GLU A CA 1
ATOM 693 C C . GLU A 1 86 ? -12.895 -5.163 1.463 1.00 91.06 86 GLU A C 1
ATOM 695 O O . GLU A 1 86 ? -13.966 -4.734 1.032 1.00 91.06 86 GLU A O 1
ATOM 700 N N . THR A 1 87 ? -12.590 -5.099 2.759 1.00 93.12 87 THR A N 1
ATOM 701 C CA . THR A 1 87 ? -13.553 -4.742 3.813 1.00 93.12 87 THR A CA 1
ATOM 702 C C . THR A 1 87 ? -13.049 -3.696 4.802 1.00 93.12 87 THR A C 1
ATOM 704 O O . THR A 1 87 ? -13.867 -3.051 5.464 1.00 93.12 87 THR A O 1
ATOM 707 N N . THR A 1 88 ? -11.738 -3.487 4.895 1.00 94.88 88 THR A N 1
ATOM 708 C CA . THR A 1 88 ? -11.101 -2.625 5.889 1.00 94.88 88 THR A CA 1
ATOM 709 C C . THR A 1 88 ? -10.081 -1.664 5.290 1.00 94.88 88 THR A C 1
ATOM 711 O O . THR A 1 88 ? -9.566 -1.842 4.182 1.00 94.88 88 THR A O 1
ATOM 714 N N . VAL A 1 89 ? -9.800 -0.618 6.064 1.00 95.25 89 VAL A N 1
ATOM 715 C CA . VAL A 1 89 ? -8.720 0.334 5.835 1.00 95.25 89 VAL A CA 1
ATOM 716 C C . VAL A 1 89 ? -7.794 0.297 7.044 1.00 95.25 89 VAL A C 1
ATOM 718 O O . VAL A 1 89 ? -8.217 0.513 8.179 1.00 95.25 89 VAL A O 1
ATOM 721 N N . SER A 1 90 ? -6.520 0.012 6.795 1.00 94.81 90 SER A N 1
ATOM 722 C CA . SER A 1 90 ? -5.448 0.059 7.787 1.00 94.81 90 SER A CA 1
ATOM 723 C C . SER A 1 90 ? -4.687 1.377 7.673 1.00 94.81 90 SER A C 1
ATOM 725 O O . SER A 1 90 ? -4.190 1.718 6.599 1.00 94.81 90 SER A O 1
ATOM 727 N N . ASP A 1 91 ? -4.538 2.096 8.781 1.00 95.00 91 ASP A N 1
ATOM 728 C CA . ASP A 1 91 ? -3.566 3.179 8.918 1.00 95.00 91 ASP A CA 1
ATOM 729 C C . ASP A 1 91 ? -2.187 2.568 9.173 1.00 95.00 91 ASP A C 1
ATOM 731 O O . ASP A 1 91 ? -1.926 2.037 10.256 1.00 95.00 91 ASP A O 1
ATOM 735 N N . TYR A 1 92 ? -1.331 2.575 8.156 1.00 93.81 92 TYR A N 1
ATOM 736 C CA . TYR A 1 92 ? -0.042 1.899 8.182 1.00 93.81 92 TYR A CA 1
ATOM 737 C C . TYR A 1 92 ? 1.115 2.890 8.270 1.00 93.81 92 TYR A C 1
ATOM 739 O O . TYR A 1 92 ? 1.314 3.719 7.375 1.00 93.81 92 TYR A O 1
ATOM 747 N N . ASP A 1 93 ? 1.915 2.747 9.323 1.00 92.69 93 ASP A N 1
ATOM 748 C CA . ASP A 1 93 ? 3.150 3.492 9.532 1.00 92.69 93 ASP A C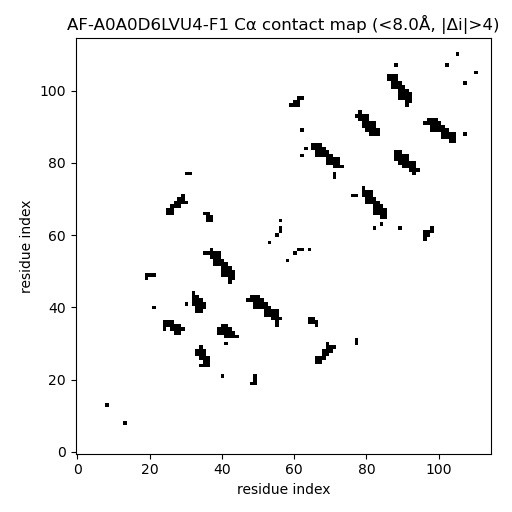A 1
ATOM 749 C C . ASP A 1 93 ? 4.334 2.742 8.913 1.00 92.69 93 ASP A C 1
ATOM 751 O O . ASP A 1 93 ? 4.703 1.639 9.325 1.00 92.69 93 ASP A O 1
ATOM 755 N N . MET A 1 94 ? 4.945 3.340 7.895 1.00 88.44 94 MET A N 1
ATOM 756 C CA . MET A 1 94 ? 6.042 2.741 7.140 1.00 88.44 94 MET A CA 1
ATOM 757 C C . MET A 1 94 ? 7.389 2.726 7.862 1.00 88.44 94 MET A C 1
ATOM 759 O O . MET A 1 94 ? 8.115 1.751 7.639 1.00 88.44 94 MET A O 1
ATOM 763 N N . PRO A 1 95 ? 7.771 3.728 8.678 1.00 90.50 95 PRO A N 1
ATOM 764 C CA . PRO A 1 95 ? 9.004 3.674 9.459 1.00 90.50 95 PRO A CA 1
ATOM 765 C C . PRO A 1 95 ? 9.012 2.541 10.489 1.00 90.50 95 PRO A C 1
ATOM 767 O O . PRO A 1 95 ? 9.990 1.798 10.574 1.00 90.50 95 PRO A O 1
ATOM 770 N N . THR A 1 96 ? 7.927 2.375 11.249 1.00 92.38 96 THR A N 1
ATOM 771 C CA . THR A 1 96 ? 7.823 1.355 12.307 1.00 92.38 96 THR A CA 1
ATOM 772 C C . THR A 1 96 ? 7.221 0.036 11.831 1.00 92.38 96 THR A C 1
ATOM 774 O O . THR A 1 96 ? 7.310 -0.965 12.546 1.00 92.38 96 THR A O 1
ATOM 777 N N . LYS A 1 97 ? 6.660 0.008 10.615 1.00 90.19 97 LYS A N 1
ATOM 778 C CA . LYS A 1 97 ? 6.005 -1.158 10.003 1.00 90.19 97 LYS A CA 1
ATOM 779 C C . LYS A 1 97 ? 4.832 -1.674 10.840 1.00 90.19 97 LYS A C 1
ATOM 781 O O . LYS A 1 97 ? 4.709 -2.877 11.069 1.00 90.19 97 LYS A O 1
ATOM 786 N N . GLN A 1 98 ? 3.985 -0.767 11.321 1.00 92.62 98 GLN A N 1
ATOM 787 C CA . GLN A 1 98 ? 2.852 -1.094 12.189 1.00 92.62 98 GLN A CA 1
ATOM 788 C C . GLN A 1 98 ? 1.526 -0.608 11.615 1.00 92.62 98 GLN A C 1
ATOM 790 O O . GLN A 1 98 ? 1.446 0.460 11.012 1.00 92.62 98 GLN A O 1
ATOM 795 N N . VAL A 1 99 ? 0.473 -1.380 11.880 1.00 94.44 99 VAL A N 1
ATOM 796 C CA . VAL A 1 99 ? -0.908 -0.915 11.736 1.00 94.44 99 VAL A CA 1
ATOM 797 C C . VAL A 1 99 ? -1.254 -0.131 12.999 1.00 94.44 99 VAL A C 1
ATOM 799 O O . VAL A 1 99 ? -1.323 -0.702 14.087 1.00 94.44 99 VAL A O 1
ATOM 802 N N . LEU A 1 100 ? -1.431 1.180 12.863 1.00 95.25 100 LEU A N 1
ATOM 803 C CA . LEU A 1 100 ? -1.787 2.076 13.965 1.00 95.25 100 LEU A CA 1
ATOM 804 C C . LEU A 1 100 ? -3.287 2.034 14.265 1.00 95.25 100 LEU A C 1
ATOM 806 O O . LEU A 1 100 ? -3.697 2.141 15.419 1.00 95.25 100 LEU A O 1
ATOM 810 N N . GLN A 1 101 ? -4.098 1.872 13.222 1.00 94.50 101 GLN A N 1
ATOM 811 C CA . GLN A 1 101 ? -5.550 1.810 13.310 1.00 94.50 101 GLN A CA 1
ATOM 812 C C . GLN A 1 101 ? -6.099 0.911 12.204 1.00 94.50 101 GLN A C 1
ATOM 814 O O . GLN A 1 101 ? -5.548 0.860 11.107 1.00 94.50 101 GLN A O 1
ATOM 819 N N . LEU A 1 102 ? -7.195 0.220 12.504 1.00 95.06 102 LEU A N 1
ATOM 820 C CA . LEU A 1 102 ? -7.955 -0.583 11.556 1.00 95.06 102 LEU A CA 1
ATOM 821 C C . LEU A 1 102 ? -9.428 -0.194 11.669 1.00 95.06 102 LEU A C 1
ATOM 823 O O . LEU A 1 102 ? -9.977 -0.175 12.772 1.00 95.06 102 LEU A O 1
ATOM 827 N N . GLU A 1 103 ? -10.063 0.111 10.547 1.00 95.19 103 GLU A N 1
ATOM 828 C CA . GLU A 1 103 ? -11.483 0.460 10.484 1.00 95.19 103 GLU A CA 1
ATOM 829 C C . GLU A 1 103 ? -12.160 -0.181 9.271 1.00 95.19 103 GLU A C 1
ATOM 831 O O . GLU A 1 103 ? -11.491 -0.585 8.320 1.00 95.19 103 GLU A O 1
ATOM 836 N N . SER A 1 104 ? -13.489 -0.310 9.293 1.00 95.25 104 SER A N 1
ATOM 837 C CA . SER A 1 104 ? -14.219 -0.814 8.129 1.00 95.25 104 SER A CA 1
ATOM 838 C C . SER A 1 104 ? -14.211 0.222 6.999 1.00 95.25 104 SER A C 1
ATOM 840 O O . SER A 1 104 ? -14.221 1.428 7.246 1.00 95.25 104 SER A O 1
ATOM 842 N N . ILE A 1 105 ? -14.252 -0.230 5.745 1.00 93.56 105 ILE A N 1
ATOM 843 C CA . ILE A 1 105 ? -14.351 0.659 4.574 1.00 93.56 105 ILE A CA 1
ATOM 844 C C . ILE A 1 105 ? -15.594 1.558 4.651 1.00 93.56 105 ILE A C 1
ATOM 846 O O . ILE A 1 105 ? -15.544 2.723 4.257 1.00 93.56 105 ILE A O 1
ATOM 850 N N . VAL A 1 106 ? -16.702 1.035 5.182 1.00 93.19 106 VAL A N 1
ATOM 851 C CA . VAL A 1 106 ? -17.965 1.775 5.330 1.00 93.19 106 VAL A CA 1
ATOM 852 C C . VAL A 1 106 ? -17.797 2.952 6.293 1.00 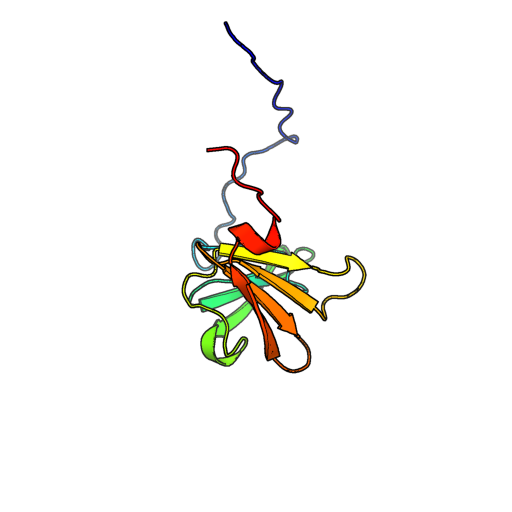93.19 106 VAL A C 1
ATOM 8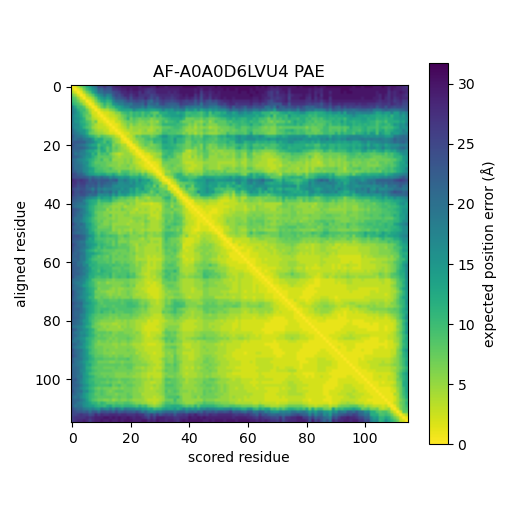54 O O . VAL A 1 106 ? -18.240 4.063 5.988 1.00 93.19 106 VAL A O 1
ATOM 857 N N . ASP A 1 107 ? -17.124 2.720 7.421 1.00 92.94 107 ASP A N 1
ATOM 858 C CA . ASP A 1 107 ? -16.859 3.752 8.425 1.00 92.94 107 ASP A CA 1
ATOM 859 C C . ASP A 1 107 ? -15.834 4.772 7.919 1.00 92.94 107 ASP A C 1
ATOM 861 O O . ASP A 1 107 ? -16.054 5.979 8.059 1.00 92.94 107 ASP A O 1
ATOM 865 N N . PHE A 1 108 ? -14.780 4.306 7.238 1.00 93.38 108 PHE A N 1
ATOM 866 C CA . PHE A 1 108 ? -13.733 5.155 6.663 1.00 93.38 108 PHE A CA 1
ATOM 867 C C . PHE A 1 108 ? -14.302 6.184 5.682 1.00 93.38 108 PHE A C 1
ATOM 869 O O . PHE A 1 108 ? -14.022 7.383 5.773 1.00 93.38 108 PHE A O 1
ATOM 876 N N . PHE A 1 109 ? -15.161 5.734 4.762 1.00 90.94 109 PHE A N 1
ATOM 877 C CA . PHE A 1 109 ? -15.845 6.620 3.818 1.00 90.94 109 PHE A CA 1
ATOM 878 C C . PHE A 1 109 ? -17.040 7.358 4.431 1.00 90.94 109 PHE A C 1
ATOM 880 O O . PHE A 1 109 ? -17.664 8.175 3.750 1.00 90.94 109 PHE A O 1
ATOM 887 N N . LYS A 1 110 ? -17.350 7.112 5.711 1.00 89.75 110 LYS A N 1
ATOM 888 C CA . LYS A 1 110 ? -18.486 7.691 6.440 1.00 89.75 110 LYS A CA 1
ATOM 889 C C . LYS A 1 110 ? -19.793 7.529 5.671 1.00 89.75 110 LYS A C 1
ATOM 891 O O . LYS A 1 110 ? -20.605 8.455 5.602 1.00 89.75 110 LYS A O 1
ATOM 896 N N . CYS A 1 111 ? -19.992 6.363 5.065 1.00 76.88 111 CYS A N 1
ATOM 897 C CA . CYS A 1 111 ? -21.208 6.072 4.324 1.00 76.88 111 CYS A CA 1
ATOM 898 C C . CYS A 1 111 ? -22.382 5.982 5.309 1.00 76.88 111 CYS A C 1
ATOM 900 O O . CYS A 1 111 ? -22.623 4.946 5.922 1.00 76.88 111 CYS A O 1
ATOM 902 N N . THR A 1 112 ? -23.135 7.068 5.474 1.00 70.50 112 THR A N 1
ATOM 903 C CA . THR A 1 112 ? -24.397 7.042 6.215 1.00 70.50 112 THR A CA 1
ATOM 904 C C . THR A 1 112 ? -25.428 6.305 5.367 1.00 70.50 112 THR A C 1
ATOM 906 O O . THR A 1 112 ? -25.797 6.785 4.295 1.00 70.50 112 THR A O 1
ATOM 909 N N . GLY A 1 113 ? -25.865 5.128 5.815 1.00 58.31 113 GLY A N 1
ATOM 910 C CA . GLY A 1 113 ? -26.871 4.340 5.114 1.00 58.31 113 GLY A CA 1
ATOM 911 C C . GLY A 1 113 ? -28.187 5.104 4.970 1.00 58.31 113 GLY A C 1
ATOM 912 O O . GLY A 1 113 ? -28.923 5.244 5.939 1.00 58.31 113 GLY A O 1
ATOM 913 N N . ASN A 1 114 ? -28.509 5.545 3.756 1.00 50.12 114 ASN A N 1
ATOM 914 C CA . ASN A 1 114 ? -29.903 5.674 3.347 1.00 50.12 114 ASN A CA 1
ATOM 915 C C . ASN A 1 114 ? -30.294 4.326 2.742 1.00 50.12 114 ASN A C 1
ATOM 917 O O . ASN A 1 114 ? -29.975 4.045 1.587 1.00 50.12 114 ASN A O 1
ATOM 921 N N . SER A 1 115 ? -30.871 3.478 3.597 1.00 47.78 115 SER A N 1
ATOM 922 C CA . SER A 1 115 ? -31.574 2.248 3.210 1.00 47.78 115 SER A CA 1
ATOM 923 C C . SER A 1 115 ? -32.902 2.580 2.541 1.00 47.78 115 SER A C 1
ATOM 925 O O . SER A 1 115 ? -33.527 3.577 2.972 1.00 47.78 115 SER A O 1
#

Secondary structure (DSSP, 8-state):
--------PPTT-S-PPPTT-SS--S----BTTEE-SSEEEEEETTTTEEEEEEEHHHHSTT--TT--EEEEEETTEEEEEEEE-SSEEEEEETTTTEEEEEEEHHHHTT-----

Organism: NCBI:txid53326

Mean predicted aligned error: 9.03 Å

Foldseek 3Di:
DDDDDDDPDDPPDDDDDDPQPPDDALAQEDQPQWGDACWTWGHDPVVRHTDDIGGCCVQQPPDDRQWRYWDDPDPVDNQWIFTDHPFKTFTAGNVVSDGPDIDTPCVVVVPDDPD

Sequence (115 aa):
MQEGGFKIEAPDFPRELHERVLFYPQAAFPLTNGSVGNVFATYNVLENAPSFLNDKTRYFPNLPDDLRSGVLKDIRSSDAYWMFDETTVSDYDMPTKQVLQLESIVDFFKCTGNS